Protein AF-A0A0L8GZX0-F1 (afdb_monomer)

Foldseek 3Di:
DVQLPDDPVCLVVQVVVVVSVVVSNVNSVVVSVVVVVVVVVVVVVVVVVVVVDDDDDFDDAAPPDRDGHNDPVVNVVCCVPVPPPD

Structure (mmCIF, N/CA/C/O backbone):
data_AF-A0A0L8GZX0-F1
#
_entry.id   AF-A0A0L8GZX0-F1
#
loop_
_atom_site.group_PDB
_atom_site.id
_atom_site.type_symbol
_atom_site.label_atom_id
_atom_site.label_alt_id
_atom_site.label_comp_id
_atom_site.label_asym_id
_atom_site.label_entity_id
_atom_site.label_seq_id
_atom_site.pdbx_PDB_ins_code
_atom_site.Cartn_x
_atom_site.Cartn_y
_atom_site.Cartn_z
_atom_site.occupancy
_atom_site.B_iso_or_equiv
_atom_site.auth_seq_id
_atom_site.auth_comp_id
_atom_site.auth_asym_id
_atom_site.auth_atom_id
_atom_site.pdbx_PDB_model_num
ATOM 1 N N . MET A 1 1 ? 8.516 -9.789 -13.983 1.00 51.91 1 MET A N 1
ATOM 2 C CA . MET A 1 1 ? 8.492 -9.666 -15.458 1.00 51.91 1 MET A CA 1
ATOM 3 C C . MET A 1 1 ? 7.182 -9.109 -16.013 1.00 51.91 1 MET A C 1
ATOM 5 O O . MET A 1 1 ? 7.267 -8.247 -16.866 1.00 51.91 1 MET A O 1
ATOM 9 N N . LYS A 1 2 ? 5.986 -9.484 -15.521 1.00 58.09 2 LYS A N 1
ATOM 10 C CA . LYS A 1 2 ? 4.686 -9.004 -16.066 1.00 58.09 2 LYS A CA 1
ATOM 11 C C . LYS A 1 2 ? 4.423 -7.482 -16.023 1.00 58.09 2 LYS A C 1
ATOM 13 O O . LYS A 1 2 ? 3.376 -7.033 -16.458 1.00 58.09 2 LYS A O 1
ATOM 18 N N . SER A 1 3 ? 5.329 -6.687 -15.469 1.00 61.22 3 SER A N 1
ATOM 19 C CA . SER A 1 3 ? 5.112 -5.262 -15.201 1.00 61.22 3 SER A CA 1
ATOM 20 C C . SER A 1 3 ? 6.312 -4.382 -15.563 1.00 61.22 3 SER A C 1
ATOM 22 O O . SER A 1 3 ? 6.323 -3.204 -15.225 1.00 61.22 3 SER A O 1
ATOM 24 N N . THR A 1 4 ? 7.299 -4.931 -16.278 1.00 67.69 4 THR A N 1
ATOM 25 C CA . THR A 1 4 ? 8.491 -4.201 -16.748 1.00 67.69 4 THR A CA 1
ATOM 26 C C . THR A 1 4 ? 8.328 -3.590 -18.145 1.00 67.69 4 THR A C 1
ATOM 28 O O . THR A 1 4 ? 9.321 -3.193 -18.736 1.00 67.69 4 THR A O 1
ATOM 31 N N . ASN A 1 5 ? 7.101 -3.503 -18.677 1.00 69.75 5 ASN A N 1
ATOM 32 C CA . ASN A 1 5 ? 6.808 -2.960 -20.014 1.00 69.75 5 ASN A CA 1
ATOM 33 C C . ASN A 1 5 ? 7.635 -3.602 -21.152 1.00 69.75 5 ASN A C 1
ATOM 35 O O . ASN A 1 5 ? 7.954 -2.956 -22.144 1.00 69.75 5 ASN A O 1
ATOM 39 N N . ILE A 1 6 ? 8.026 -4.867 -20.978 1.00 75.62 6 ILE A N 1
ATOM 40 C CA . ILE A 1 6 ? 8.696 -5.663 -22.008 1.00 75.62 6 ILE A CA 1
ATOM 41 C C . ILE A 1 6 ? 7.594 -6.415 -22.732 1.00 75.62 6 ILE A C 1
ATOM 43 O O . ILE A 1 6 ? 6.857 -7.162 -22.085 1.00 75.62 6 ILE A O 1
ATOM 47 N N . ASP A 1 7 ? 7.475 -6.185 -24.035 1.00 76.81 7 ASP A N 1
ATOM 48 C CA . ASP A 1 7 ? 6.470 -6.840 -24.860 1.00 76.81 7 ASP A CA 1
ATOM 49 C C . ASP A 1 7 ? 6.728 -8.359 -24.920 1.00 76.81 7 ASP A C 1
ATOM 51 O O . ASP A 1 7 ? 7.782 -8.780 -25.411 1.00 76.81 7 ASP A O 1
ATOM 55 N N . PRO A 1 8 ? 5.790 -9.197 -24.438 1.00 76.88 8 PRO A N 1
ATOM 56 C CA . PRO A 1 8 ? 5.893 -10.647 -24.539 1.00 76.88 8 PRO A CA 1
ATOM 57 C C . PRO A 1 8 ? 5.871 -11.187 -25.975 1.00 76.88 8 PRO A C 1
ATOM 59 O O . PRO A 1 8 ? 6.167 -12.361 -26.151 1.00 76.88 8 PRO A O 1
ATOM 62 N N . ALA A 1 9 ? 5.508 -10.392 -26.984 1.00 82.75 9 ALA A N 1
ATOM 63 C CA . ALA A 1 9 ? 5.548 -10.819 -28.383 1.00 82.75 9 ALA A CA 1
ATOM 64 C C . ALA A 1 9 ? 6.942 -10.672 -29.017 1.00 82.75 9 ALA A C 1
ATOM 66 O O . ALA A 1 9 ? 7.274 -11.419 -29.927 1.00 82.75 9 ALA A O 1
ATOM 67 N N . HIS A 1 10 ? 7.772 -9.752 -28.514 1.00 82.06 10 HIS A N 1
ATOM 68 C CA . HIS A 1 10 ? 9.056 -9.388 -29.133 1.00 82.06 10 HIS A CA 1
ATOM 69 C C . HIS A 1 10 ? 10.276 -9.711 -28.253 1.00 82.06 10 HIS A C 1
ATOM 71 O O . HIS A 1 10 ? 11.402 -9.325 -28.568 1.00 82.06 10 HIS A O 1
ATOM 77 N N . TRP A 1 11 ? 10.090 -10.385 -27.111 1.00 83.94 11 TRP A N 1
ATOM 78 C CA . TRP A 1 11 ? 11.187 -10.613 -26.161 1.00 83.94 11 TRP A CA 1
ATOM 79 C C . TRP A 1 11 ? 12.301 -11.505 -26.728 1.00 83.94 11 TRP A C 1
ATOM 81 O O . TRP A 1 11 ? 13.459 -11.287 -26.374 1.00 83.94 11 TRP A O 1
ATOM 91 N N . GLU A 1 12 ? 11.981 -12.457 -27.610 1.00 86.44 12 GLU A N 1
ATOM 92 C CA . GLU A 1 12 ? 12.963 -13.342 -28.254 1.00 86.44 12 GLU A CA 1
ATOM 93 C C . GLU A 1 12 ? 13.891 -12.543 -29.179 1.00 86.44 12 GLU A C 1
ATOM 95 O O . GLU A 1 12 ? 15.112 -12.593 -29.006 1.00 86.44 12 GLU A O 1
ATOM 100 N N . ASP A 1 13 ? 13.326 -11.695 -30.042 1.00 87.31 13 ASP A N 1
ATOM 101 C CA . ASP A 1 13 ? 14.073 -10.808 -30.945 1.00 87.31 13 ASP A CA 1
ATOM 102 C C . ASP A 1 13 ? 14.960 -9.818 -30.181 1.00 87.31 13 ASP A C 1
ATOM 104 O O . ASP A 1 13 ? 16.133 -9.605 -30.502 1.00 87.31 13 ASP A O 1
ATOM 108 N N . ILE A 1 14 ? 14.418 -9.232 -29.109 1.00 86.31 14 ILE A N 1
ATOM 109 C CA . ILE A 1 14 ? 15.162 -8.311 -28.245 1.00 86.31 14 ILE A CA 1
ATOM 110 C C . ILE A 1 14 ? 16.294 -9.059 -27.529 1.00 86.31 14 ILE A C 1
ATOM 112 O O . ILE A 1 14 ? 17.380 -8.502 -27.375 1.00 86.31 14 ILE A O 1
ATOM 116 N N . SER A 1 15 ? 16.067 -10.306 -27.099 1.00 85.25 15 SER A N 1
ATOM 117 C CA . SER A 1 15 ? 17.068 -11.119 -26.396 1.00 85.25 15 SER A CA 1
ATOM 118 C C . SER A 1 15 ? 18.225 -11.558 -27.299 1.00 85.25 15 SER A C 1
ATOM 120 O O . SER A 1 15 ? 19.364 -11.628 -26.830 1.00 85.25 15 SER A O 1
ATOM 122 N N . ALA A 1 16 ? 17.960 -11.765 -28.595 1.00 91.69 16 ALA A N 1
ATOM 123 C CA . ALA A 1 16 ? 18.975 -12.092 -29.593 1.00 91.69 16 ALA A CA 1
ATOM 124 C C . ALA A 1 16 ? 19.989 -10.946 -29.775 1.00 91.69 16 ALA A C 1
ATOM 126 O O . ALA A 1 16 ? 21.185 -11.179 -29.967 1.00 91.69 16 ALA A O 1
ATOM 127 N N . ASN A 1 17 ? 19.546 -9.693 -29.627 1.00 92.12 17 ASN A N 1
ATOM 128 C CA . ASN A 1 17 ? 20.417 -8.521 -29.608 1.00 92.12 17 ASN A CA 1
ATOM 129 C C . ASN A 1 17 ? 20.849 -8.178 -28.170 1.00 92.12 17 ASN A C 1
ATOM 131 O O . ASN A 1 17 ? 20.210 -7.405 -27.458 1.00 92.12 17 ASN A O 1
ATOM 135 N N . ARG A 1 18 ? 21.992 -8.720 -27.736 1.00 90.81 18 ARG A N 1
ATOM 136 C CA . ARG A 1 18 ? 22.486 -8.571 -26.353 1.00 90.81 18 ARG A CA 1
ATOM 137 C C . ARG A 1 18 ? 22.626 -7.107 -25.868 1.00 90.81 18 ARG A C 1
ATOM 139 O O . ARG A 1 18 ? 22.263 -6.848 -24.714 1.00 90.81 18 ARG A O 1
ATOM 146 N N . PRO A 1 19 ? 23.160 -6.146 -26.653 1.00 93.50 19 PRO A N 1
ATOM 147 C CA . PRO A 1 19 ? 23.129 -4.727 -26.282 1.00 93.50 19 PRO A CA 1
ATOM 148 C C . PRO A 1 19 ? 21.713 -4.184 -26.049 1.00 93.50 19 PRO A C 1
ATOM 150 O O . PRO A 1 19 ? 21.461 -3.566 -25.011 1.00 93.50 19 PRO A O 1
ATOM 153 N N . LEU A 1 20 ? 20.790 -4.457 -26.976 1.00 90.31 20 LEU A N 1
ATOM 154 C CA . LEU A 1 20 ? 19.401 -4.005 -26.897 1.00 90.31 20 LEU A CA 1
ATOM 155 C C . LEU A 1 20 ? 18.680 -4.628 -25.696 1.00 90.31 20 LEU A C 1
ATOM 157 O O . LEU A 1 20 ? 18.053 -3.911 -24.923 1.00 90.31 20 LEU A O 1
ATOM 161 N N . TRP A 1 21 ? 18.858 -5.930 -25.463 1.00 89.69 21 TRP A N 1
ATOM 162 C CA . TRP A 1 21 ? 18.335 -6.643 -24.298 1.00 89.69 21 TRP A CA 1
ATOM 163 C C . TRP A 1 21 ? 18.713 -5.973 -22.977 1.00 89.69 21 TRP A C 1
ATOM 165 O O . TRP A 1 21 ? 17.854 -5.677 -22.145 1.00 89.69 21 TRP A O 1
ATOM 175 N N . ARG A 1 22 ? 20.007 -5.690 -22.783 1.00 91.56 22 ARG A N 1
ATOM 176 C CA . ARG A 1 22 ? 20.506 -5.052 -21.556 1.00 91.56 22 ARG A CA 1
ATOM 177 C C . ARG A 1 22 ? 19.890 -3.678 -21.339 1.00 91.56 22 ARG A C 1
ATOM 179 O O . ARG A 1 22 ? 19.520 -3.355 -20.210 1.00 91.56 22 ARG A O 1
ATOM 186 N N . HIS A 1 23 ? 19.793 -2.885 -22.402 1.00 91.06 23 HIS A N 1
ATOM 187 C CA . HIS A 1 23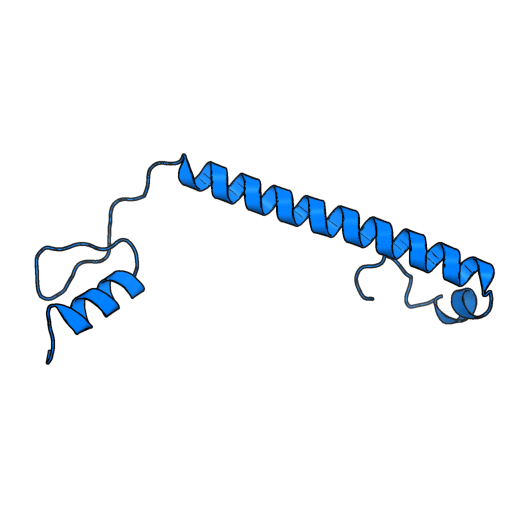 ? 19.180 -1.565 -22.347 1.00 91.06 23 HIS A CA 1
ATOM 188 C C . HIS A 1 23 ? 17.695 -1.660 -21.968 1.00 91.06 23 HIS A C 1
ATOM 190 O O . HIS A 1 23 ? 17.275 -1.056 -20.982 1.00 91.06 23 HIS A O 1
ATOM 196 N N . THR A 1 24 ? 16.926 -2.485 -22.681 1.00 89.31 24 THR A N 1
ATOM 197 C CA . THR A 1 24 ? 15.484 -2.665 -22.465 1.00 89.31 24 THR A CA 1
ATOM 198 C C . THR A 1 24 ? 15.173 -3.168 -21.057 1.00 89.31 24 THR A C 1
ATOM 200 O O . THR A 1 24 ? 14.304 -2.619 -20.381 1.00 89.31 24 THR A O 1
ATOM 203 N N . ILE A 1 25 ? 15.926 -4.152 -20.557 1.00 88.25 25 ILE A N 1
ATOM 204 C CA . ILE A 1 25 ? 15.758 -4.677 -19.194 1.00 88.25 25 ILE A CA 1
ATOM 205 C C . ILE A 1 25 ? 16.064 -3.615 -18.141 1.00 88.25 25 ILE A C 1
ATOM 207 O O . ILE A 1 25 ? 15.314 -3.484 -17.169 1.00 88.25 25 ILE A O 1
ATOM 211 N N . LYS A 1 26 ? 17.152 -2.855 -18.314 1.00 90.62 26 LYS A N 1
ATOM 212 C CA . LYS A 1 26 ? 17.554 -1.814 -17.361 1.00 90.62 26 LYS A CA 1
ATOM 213 C C . LYS A 1 26 ? 16.486 -0.730 -17.259 1.00 90.62 26 LYS A C 1
ATOM 215 O O . LYS A 1 26 ? 16.080 -0.388 -16.150 1.00 90.62 26 LYS A O 1
ATOM 220 N N . THR A 1 27 ? 16.011 -0.239 -18.399 1.00 91.06 27 THR A N 1
ATOM 221 C CA . THR A 1 27 ? 14.975 0.797 -18.466 1.00 91.06 27 THR A CA 1
ATOM 222 C C . THR A 1 27 ? 13.651 0.285 -17.904 1.00 91.06 27 THR A C 1
ATOM 224 O O . THR A 1 27 ? 13.126 0.869 -16.958 1.00 91.06 27 THR A O 1
ATOM 227 N N . GLY A 1 28 ? 13.172 -0.875 -18.368 1.00 90.06 28 GLY A N 1
ATOM 228 C CA . GLY A 1 28 ? 11.916 -1.462 -17.892 1.00 90.06 28 GLY A CA 1
ATOM 229 C C . GLY A 1 28 ? 11.91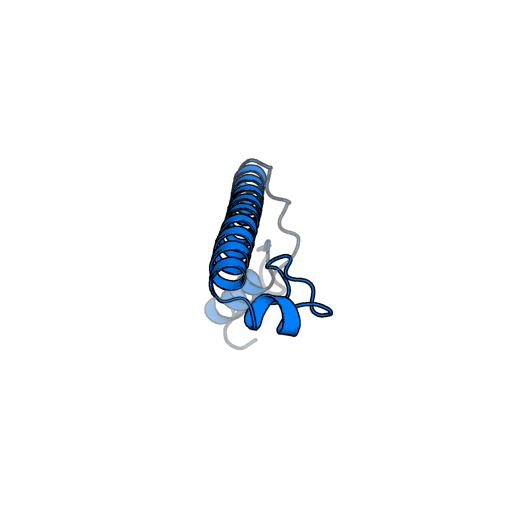4 -1.76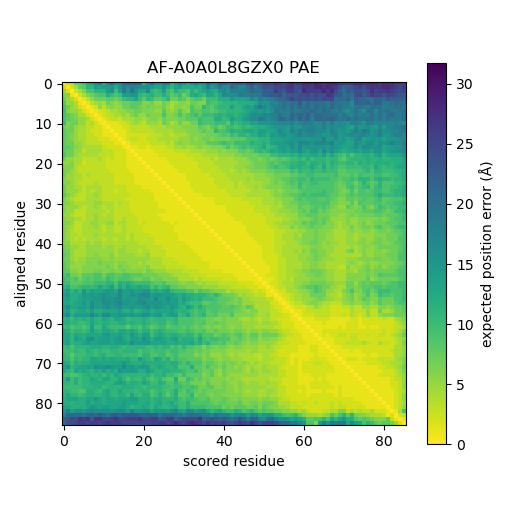6 -16.391 1.00 90.06 28 GLY A C 1
ATOM 230 O O . GLY A 1 28 ? 10.904 -1.578 -15.712 1.00 90.06 28 GLY A O 1
ATOM 231 N N . SER A 1 29 ? 13.059 -2.182 -15.838 1.00 89.81 29 SER A N 1
ATOM 232 C CA . SER A 1 29 ? 13.208 -2.406 -14.394 1.00 89.81 29 SER A CA 1
ATOM 233 C C . SER A 1 29 ? 13.227 -1.098 -13.605 1.00 89.81 29 SER A C 1
ATOM 235 O O . SER A 1 29 ? 12.581 -1.011 -12.561 1.00 89.81 29 SER A O 1
ATOM 237 N N . ALA A 1 30 ? 13.933 -0.076 -14.096 1.00 92.38 30 ALA A N 1
ATOM 238 C CA . ALA A 1 30 ? 13.982 1.233 -13.451 1.00 92.38 30 ALA A CA 1
ATOM 239 C C . ALA A 1 30 ? 12.596 1.890 -13.406 1.00 92.38 30 ALA A C 1
ATOM 241 O O . ALA A 1 30 ? 12.199 2.424 -12.371 1.00 92.38 30 ALA A O 1
ATOM 242 N N . ASP A 1 31 ? 11.834 1.811 -14.494 1.00 91.25 31 ASP A N 1
ATOM 243 C CA . ASP A 1 31 ? 10.498 2.402 -14.564 1.00 91.25 31 ASP A CA 1
ATOM 244 C C . ASP A 1 31 ? 9.482 1.628 -13.724 1.00 91.25 31 ASP A C 1
ATOM 246 O O . ASP A 1 31 ? 8.683 2.231 -12.998 1.00 91.25 31 ASP A O 1
ATOM 250 N N . PHE A 1 32 ? 9.566 0.294 -13.724 1.00 90.81 32 PHE A N 1
ATOM 251 C CA . PHE A 1 32 ? 8.784 -0.527 -12.806 1.00 90.81 32 PHE A CA 1
ATOM 252 C C . PHE A 1 32 ? 9.052 -0.149 -11.345 1.00 90.81 32 PHE A C 1
ATOM 254 O O . PHE A 1 32 ? 8.106 -0.000 -10.563 1.00 90.81 32 PHE A O 1
ATOM 261 N N . GLU A 1 33 ? 10.322 0.039 -10.979 1.00 93.88 33 GLU A N 1
ATOM 262 C CA . GLU A 1 33 ? 10.712 0.408 -9.623 1.00 93.88 33 GLU A CA 1
ATOM 263 C C . GLU A 1 33 ? 10.196 1.796 -9.241 1.00 93.88 33 GLU A C 1
ATOM 265 O O . GLU A 1 33 ? 9.566 1.940 -8.192 1.00 93.88 33 GLU A O 1
ATOM 270 N N . LYS A 1 34 ? 10.352 2.797 -10.117 1.00 95.50 34 LYS A N 1
ATOM 271 C CA . LYS A 1 34 ? 9.780 4.139 -9.913 1.00 95.50 34 LYS A CA 1
ATOM 272 C C . LYS A 1 34 ? 8.275 4.066 -9.652 1.00 95.50 34 LYS A C 1
ATOM 274 O O . LYS A 1 34 ? 7.787 4.628 -8.672 1.00 95.50 34 LYS A O 1
ATOM 279 N N . ALA A 1 35 ? 7.535 3.319 -10.475 1.00 94.25 35 ALA A N 1
ATOM 280 C CA . ALA A 1 35 ? 6.095 3.148 -10.302 1.00 94.25 35 ALA A CA 1
ATOM 281 C C . ALA A 1 35 ? 5.747 2.393 -9.006 1.00 94.25 35 ALA A C 1
ATOM 283 O O . ALA A 1 35 ? 4.752 2.695 -8.341 1.00 94.25 35 ALA A O 1
ATOM 284 N N . ARG A 1 36 ? 6.549 1.393 -8.620 1.00 95.19 36 ARG A N 1
ATOM 285 C CA . ARG A 1 36 ? 6.397 0.661 -7.355 1.00 95.19 36 ARG A CA 1
ATOM 286 C C . ARG A 1 36 ? 6.575 1.588 -6.152 1.00 95.19 36 ARG A C 1
ATOM 288 O O . ARG A 1 36 ? 5.715 1.574 -5.269 1.00 95.19 36 ARG A O 1
ATOM 295 N N . VAL A 1 37 ? 7.627 2.406 -6.146 1.00 97.31 37 VAL A N 1
ATOM 296 C CA . VAL A 1 37 ? 7.915 3.378 -5.082 1.00 97.31 37 VAL A CA 1
ATOM 297 C C . VAL A 1 37 ? 6.813 4.428 -4.999 1.00 97.31 37 VAL A C 1
ATOM 299 O O . VAL A 1 37 ? 6.234 4.594 -3.928 1.00 97.31 37 VAL A O 1
ATOM 302 N N . ALA A 1 38 ? 6.428 5.047 -6.119 1.00 97.56 38 ALA A N 1
ATOM 303 C CA . ALA A 1 38 ? 5.366 6.054 -6.144 1.00 97.56 38 ALA A CA 1
ATOM 304 C C . ALA A 1 38 ? 4.040 5.516 -5.573 1.00 97.56 38 ALA A C 1
ATOM 306 O O . ALA A 1 38 ? 3.401 6.156 -4.735 1.00 97.56 38 ALA A O 1
ATOM 307 N N . ARG A 1 39 ? 3.651 4.283 -5.938 1.00 97.44 39 ARG A N 1
ATOM 308 C CA . ARG A 1 39 ? 2.469 3.615 -5.361 1.00 97.44 39 ARG A CA 1
ATOM 309 C C . ARG A 1 39 ? 2.610 3.367 -3.859 1.00 97.44 39 ARG A C 1
ATOM 311 O O . ARG A 1 39 ? 1.639 3.521 -3.117 1.00 97.44 39 ARG A O 1
ATOM 318 N N . ALA A 1 40 ? 3.792 2.964 -3.395 1.00 97.88 40 ALA A N 1
ATOM 319 C CA . ALA A 1 40 ? 4.047 2.745 -1.974 1.00 97.88 40 ALA A CA 1
ATOM 320 C C . ALA A 1 40 ? 3.995 4.057 -1.172 1.00 97.88 40 ALA A C 1
ATOM 322 O O . ALA A 1 40 ? 3.450 4.086 -0.064 1.00 97.88 40 ALA A O 1
ATOM 323 N N . GLU A 1 41 ? 4.513 5.147 -1.736 1.00 98.38 41 GLU A N 1
ATOM 324 C CA . GLU A 1 41 ? 4.453 6.484 -1.152 1.00 98.38 41 GLU A CA 1
ATOM 325 C C . GLU A 1 41 ? 3.028 7.016 -1.077 1.00 98.38 41 GLU A C 1
ATOM 327 O O . GLU A 1 41 ? 2.631 7.497 -0.015 1.00 98.38 41 GLU A O 1
ATOM 332 N N . LEU A 1 42 ? 2.236 6.859 -2.140 1.00 98.19 42 LEU A N 1
ATOM 333 C CA . LEU A 1 42 ? 0.822 7.231 -2.142 1.00 98.19 42 LEU 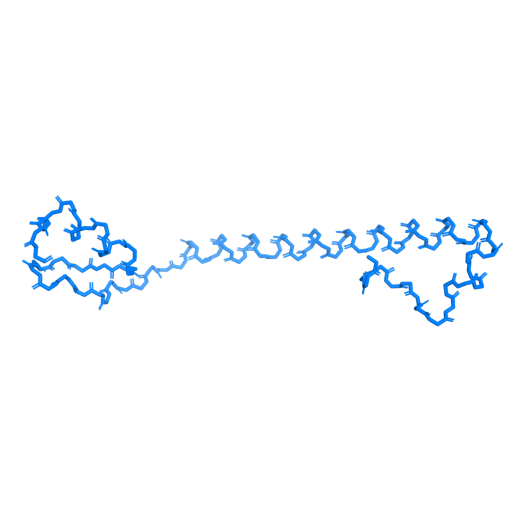A CA 1
ATOM 334 C C . LEU A 1 42 ? 0.067 6.502 -1.022 1.00 98.19 42 LEU A C 1
ATOM 336 O O . LEU A 1 42 ? -0.503 7.145 -0.143 1.00 98.19 42 LEU A O 1
ATOM 340 N N . LYS A 1 43 ? 0.195 5.170 -0.944 1.00 97.56 43 LYS A N 1
ATOM 341 C CA . LYS A 1 43 ? -0.404 4.368 0.142 1.00 97.56 43 LYS A CA 1
ATOM 342 C C . LYS A 1 43 ? 0.097 4.774 1.530 1.00 97.56 43 LYS A C 1
ATOM 344 O O . LYS A 1 43 ? -0.609 4.630 2.530 1.0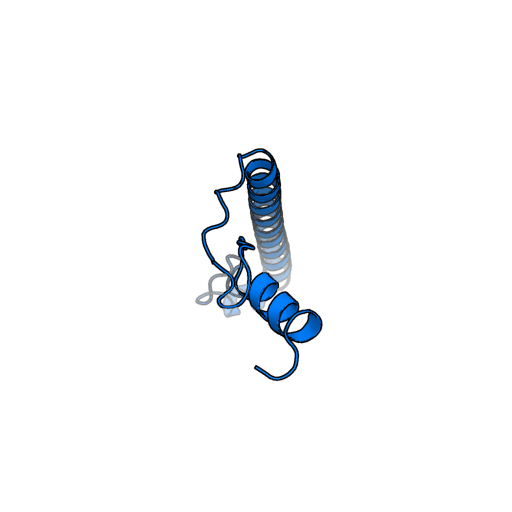0 97.56 43 LYS A O 1
ATOM 349 N N . ARG A 1 44 ? 1.352 5.219 1.654 1.00 97.69 44 ARG A N 1
ATOM 350 C CA . ARG A 1 44 ? 1.890 5.743 2.920 1.00 97.69 44 ARG A CA 1
ATOM 351 C C . ARG A 1 44 ? 1.241 7.085 3.272 1.00 97.69 44 ARG A C 1
ATOM 353 O O . ARG A 1 44 ? 0.873 7.263 4.432 1.00 97.69 44 ARG A O 1
ATOM 360 N N . ARG A 1 45 ? 1.084 7.998 2.310 1.00 97.44 45 ARG A N 1
ATOM 361 C CA . ARG A 1 45 ? 0.418 9.298 2.502 1.00 97.44 45 ARG A CA 1
ATOM 362 C C . ARG A 1 45 ? -1.047 9.118 2.886 1.00 97.44 45 ARG A C 1
ATOM 364 O O . ARG A 1 45 ? -1.461 9.676 3.894 1.00 97.44 45 ARG A O 1
ATOM 371 N N . GLU A 1 46 ? -1.783 8.264 2.182 1.00 96.38 46 GLU A N 1
ATOM 372 C CA . GLU A 1 46 ? -3.179 7.934 2.501 1.00 96.38 46 GLU A CA 1
ATOM 373 C C . GLU A 1 46 ? -3.328 7.389 3.926 1.00 96.38 46 GLU A C 1
ATOM 375 O O . GLU A 1 46 ? -4.205 7.819 4.670 1.00 96.38 46 GLU A O 1
ATOM 380 N N . ARG A 1 47 ? -2.441 6.479 4.356 1.00 95.25 47 ARG A N 1
ATOM 381 C CA . ARG A 1 47 ? -2.444 5.977 5.740 1.00 95.25 47 ARG A CA 1
ATOM 382 C C . ARG A 1 47 ? -2.190 7.085 6.760 1.00 95.25 47 ARG A C 1
ATOM 384 O O . ARG A 1 47 ? -2.866 7.105 7.780 1.00 95.25 47 ARG A O 1
ATOM 391 N N . LYS A 1 48 ? -1.261 8.012 6.491 1.00 95.12 48 LYS A N 1
ATOM 392 C CA . LYS A 1 48 ? -1.026 9.177 7.363 1.00 95.12 48 LYS A CA 1
ATOM 393 C C . LYS A 1 48 ? -2.247 10.096 7.419 1.00 95.12 48 LYS A C 1
ATOM 395 O O . LYS A 1 48 ? -2.641 10.487 8.507 1.00 95.12 48 LYS A O 1
ATOM 400 N N . GLN A 1 49 ? -2.878 10.385 6.282 1.00 95.06 49 GLN A N 1
ATOM 401 C CA . GLN A 1 49 ? -4.094 11.203 6.231 1.00 95.06 49 GLN A CA 1
ATOM 402 C C . GLN A 1 49 ? -5.254 10.553 6.993 1.00 95.06 49 G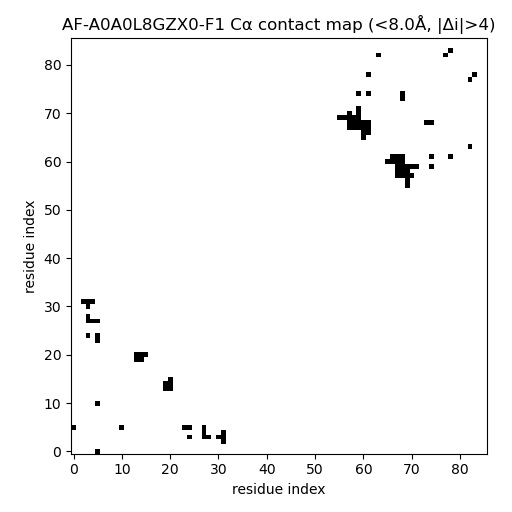LN A C 1
ATOM 404 O O . GLN A 1 49 ? -5.936 11.227 7.755 1.00 95.06 49 GLN A O 1
ATOM 409 N N . ARG A 1 50 ? -5.433 9.230 6.879 1.00 91.25 50 ARG A N 1
ATOM 410 C CA . ARG A 1 50 ? -6.442 8.493 7.659 1.00 91.25 50 ARG A CA 1
ATOM 411 C C . ARG A 1 50 ? -6.240 8.601 9.170 1.00 91.25 50 ARG A C 1
ATOM 413 O O . ARG A 1 50 ? -7.218 8.517 9.898 1.00 91.25 50 ARG A O 1
ATOM 420 N N . LEU A 1 51 ? -5.004 8.770 9.643 1.00 89.06 51 LEU A N 1
ATOM 421 C CA . LEU A 1 51 ? -4.726 8.980 11.069 1.00 89.06 51 LEU A CA 1
ATOM 422 C C . LEU A 1 51 ? -5.111 10.384 11.548 1.00 89.06 51 LEU A C 1
ATOM 424 O O . LEU A 1 51 ? -5.333 10.558 12.742 1.00 89.06 51 LEU A O 1
ATOM 428 N N . LEU A 1 52 ? -5.175 11.361 10.640 1.00 92.75 52 LEU A N 1
ATOM 429 C CA . LEU A 1 52 ? -5.633 12.720 10.940 1.00 92.75 52 LEU A CA 1
ATOM 430 C C . LEU A 1 52 ? -7.162 12.820 10.955 1.00 92.75 52 LEU A C 1
ATOM 432 O O . LEU A 1 52 ? -7.708 13.726 11.578 1.00 92.75 52 LEU A O 1
ATOM 436 N N . LEU A 1 53 ? -7.857 11.904 10.275 1.00 90.94 53 LEU A N 1
ATOM 437 C CA . LEU A 1 53 ? -9.313 11.863 10.294 1.00 90.94 53 LEU A C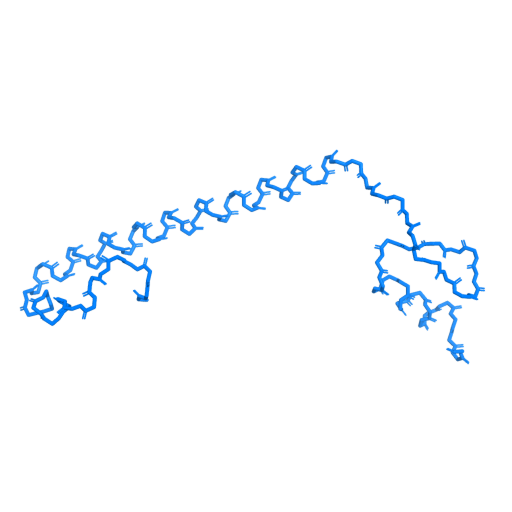A 1
ATOM 438 C C . LEU A 1 53 ? -9.839 11.387 11.659 1.00 90.94 53 LEU A C 1
ATOM 440 O O . LEU A 1 53 ? -9.248 10.487 12.268 1.00 90.94 53 LEU A O 1
ATOM 444 N N . PRO A 1 54 ? -10.983 11.928 12.121 1.00 89.81 54 PRO A N 1
ATOM 445 C CA . PRO A 1 54 ? -11.662 11.417 13.301 1.00 89.81 54 PRO A CA 1
ATOM 446 C C . PRO A 1 54 ? -11.937 9.918 13.166 1.00 89.81 54 PRO A C 1
ATOM 448 O O . PRO A 1 54 ? -12.419 9.443 12.134 1.00 89.81 54 PRO A O 1
ATOM 451 N N . LYS A 1 55 ? -11.636 9.159 14.223 1.00 86.25 55 LYS A N 1
ATOM 452 C CA . LYS A 1 55 ? -11.992 7.739 14.260 1.00 86.25 55 LYS A CA 1
ATOM 453 C C . LYS A 1 55 ? -13.515 7.603 14.353 1.00 86.25 55 LYS A C 1
ATOM 455 O O . LYS A 1 55 ? -14.129 8.330 15.135 1.00 86.25 55 LYS A O 1
ATOM 460 N N . PRO A 1 56 ? -14.121 6.657 13.616 1.00 87.56 56 PRO A N 1
ATOM 461 C CA . PRO A 1 56 ? -15.541 6.371 13.754 1.00 87.56 56 PRO A CA 1
ATOM 462 C C . PRO A 1 56 ? -15.838 5.874 15.168 1.00 87.56 56 PRO A C 1
ATOM 464 O O . PRO A 1 56 ? -14.984 5.241 15.799 1.00 87.56 56 PRO A O 1
ATOM 467 N N . THR A 1 57 ? -17.048 6.138 15.654 1.00 92.25 57 THR A N 1
ATOM 468 C CA . THR A 1 57 ? -17.504 5.635 16.951 1.00 92.25 57 THR A CA 1
ATOM 469 C C . THR A 1 57 ? -17.425 4.104 16.987 1.00 92.25 57 THR A C 1
ATOM 471 O O . THR A 1 57 ? -17.647 3.441 15.969 1.00 92.25 57 THR A O 1
ATOM 474 N N . PRO A 1 58 ? -17.044 3.507 18.130 1.00 94.62 58 PRO A N 1
ATOM 475 C CA . PRO A 1 58 ? -17.006 2.057 18.242 1.00 94.62 58 PRO A CA 1
ATOM 476 C C . PRO A 1 58 ? -18.433 1.513 18.135 1.00 94.62 58 PRO A C 1
ATOM 478 O O . PRO A 1 58 ? -19.320 1.969 18.847 1.00 94.62 58 PRO A O 1
ATOM 481 N N . SER A 1 59 ? -18.647 0.554 17.236 1.00 95.25 59 SER A N 1
ATOM 482 C CA . SER A 1 59 ? -19.979 0.036 16.892 1.00 95.25 59 SER A CA 1
ATOM 483 C C . SER A 1 59 ? -20.190 -1.425 17.285 1.00 95.25 59 SER A C 1
ATOM 485 O O . SER A 1 59 ? -21.287 -1.951 17.126 1.00 95.25 59 SER A O 1
ATOM 487 N N . ILE A 1 60 ? -19.151 -2.100 17.783 1.00 96.19 60 ILE A N 1
ATOM 488 C CA . ILE A 1 60 ? -19.202 -3.525 18.110 1.00 96.19 60 ILE A CA 1
ATOM 489 C C . ILE A 1 60 ? -19.343 -3.671 19.632 1.00 96.19 60 ILE A C 1
ATOM 491 O O . ILE A 1 60 ? -18.358 -3.439 20.341 1.00 96.19 60 ILE A O 1
ATOM 495 N N . PRO A 1 61 ? -20.521 -4.042 20.162 1.00 96.94 61 PRO A N 1
ATOM 496 C CA . PRO A 1 61 ? -20.713 -4.210 21.597 1.00 96.94 61 PRO A CA 1
ATOM 497 C C . PRO A 1 61 ? -20.106 -5.526 22.098 1.00 96.94 61 PRO A C 1
ATOM 499 O O . PRO A 1 61 ? -20.070 -6.532 21.385 1.00 96.94 61 PRO A O 1
ATOM 502 N N . CYS A 1 62 ? -19.649 -5.539 23.349 1.00 96.25 62 CYS A N 1
ATOM 503 C CA . CYS A 1 62 ? -19.406 -6.784 24.064 1.00 96.25 62 CYS A CA 1
ATOM 504 C C . CYS A 1 62 ? -20.740 -7.377 24.542 1.00 96.25 62 CYS A C 1
ATOM 506 O O . CYS A 1 62 ? -21.533 -6.658 25.145 1.00 96.25 62 CYS A O 1
ATOM 508 N N . PRO A 1 63 ? -20.984 -8.686 24.359 1.00 94.75 63 PRO A N 1
ATOM 509 C CA . PRO A 1 63 ? -22.206 -9.322 24.850 1.00 94.75 63 PRO A CA 1
ATOM 510 C C . PRO A 1 63 ? -22.267 -9.451 26.381 1.00 94.75 63 PRO A C 1
ATOM 512 O O . PRO A 1 63 ? -23.303 -9.823 26.919 1.00 94.75 63 PRO A O 1
ATOM 515 N N . GLN A 1 64 ? -21.163 -9.199 27.091 1.00 94.50 64 GLN A N 1
ATOM 516 C CA . GLN A 1 64 ? -21.035 -9.501 28.522 1.00 94.50 64 GLN A CA 1
ATOM 517 C C . GLN A 1 64 ? -20.740 -8.280 29.396 1.00 94.50 64 GLN A C 1
ATOM 519 O O . GLN A 1 64 ? -20.781 -8.379 30.621 1.00 94.50 64 GLN A O 1
ATOM 524 N N . CYS A 1 65 ? -20.430 -7.131 28.795 1.00 95.06 65 CYS A N 1
ATOM 525 C CA . CYS A 1 65 ? -20.234 -5.882 29.518 1.00 95.06 65 CYS A CA 1
ATOM 526 C C . CYS A 1 65 ? -20.548 -4.670 28.622 1.00 95.06 65 CYS A C 1
ATOM 528 O O . CYS A 1 65 ? -20.577 -4.812 27.401 1.00 95.06 65 CYS A O 1
ATOM 530 N N . PRO A 1 66 ? -20.702 -3.454 29.179 1.00 95.38 66 PRO A N 1
ATOM 531 C CA . PRO A 1 66 ? -21.043 -2.249 28.408 1.00 95.38 66 PRO A CA 1
ATOM 532 C C . PRO A 1 66 ? -19.954 -1.747 27.439 1.00 95.38 66 PRO A C 1
ATOM 534 O O . PRO A 1 66 ? -20.075 -0.662 26.872 1.00 95.38 66 PRO A O 1
ATOM 537 N N . ARG A 1 67 ? -18.840 -2.470 27.278 1.00 95.62 67 ARG A N 1
ATOM 538 C CA . ARG A 1 67 ? -17.696 -2.011 26.483 1.00 95.62 67 ARG A CA 1
ATOM 539 C C . ARG A 1 67 ? -17.976 -2.159 24.985 1.00 95.62 67 ARG A C 1
ATOM 541 O O . ARG A 1 67 ? -18.371 -3.228 24.528 1.00 95.62 67 ARG A O 1
ATOM 548 N N . MET A 1 68 ? -17.672 -1.113 24.216 1.00 97.06 68 MET A N 1
ATOM 549 C CA . MET A 1 68 ? -17.723 -1.122 22.749 1.00 97.06 68 MET A CA 1
ATOM 550 C C . MET A 1 68 ? -16.321 -1.176 22.129 1.00 97.06 68 MET A C 1
ATOM 552 O O . MET A 1 68 ? -15.346 -0.693 22.709 1.00 97.06 68 MET A O 1
ATOM 556 N N . PHE A 1 69 ? -16.219 -1.757 20.935 1.00 95.50 69 PHE A N 1
ATOM 557 C CA . PHE A 1 69 ? -14.971 -1.971 20.206 1.00 95.50 69 PHE A CA 1
ATOM 558 C C . PHE A 1 69 ? -15.053 -1.436 18.773 1.00 95.50 69 PHE A C 1
ATOM 560 O O . PHE A 1 69 ? -16.103 -1.454 18.135 1.00 95.50 69 PHE A O 1
ATOM 567 N N . HIS A 1 70 ? -13.908 -1.000 18.244 1.00 93.44 70 HIS A N 1
ATOM 568 C CA . HIS A 1 70 ? -13.772 -0.569 16.845 1.00 93.44 70 HIS A CA 1
ATOM 569 C C . HIS A 1 70 ? -13.463 -1.725 15.880 1.00 93.44 70 HIS A C 1
ATOM 571 O O . HIS A 1 70 ? -13.520 -1.546 14.668 1.00 93.44 70 HIS A O 1
ATOM 577 N N . ALA A 1 71 ? -13.076 -2.896 16.395 1.00 94.50 71 ALA A N 1
ATOM 578 C CA . ALA A 1 71 ? -12.696 -4.044 15.581 1.00 94.50 71 ALA A CA 1
ATOM 579 C C . ALA A 1 71 ? -13.034 -5.364 16.279 1.00 94.50 71 ALA A C 1
ATOM 581 O O . ALA A 1 71 ? -12.876 -5.506 17.495 1.00 94.50 71 ALA A O 1
ATOM 582 N N . THR A 1 72 ? -13.410 -6.359 15.479 1.00 95.75 72 THR A N 1
ATOM 583 C CA . THR A 1 72 ? -13.732 -7.723 15.925 1.00 95.75 72 THR A CA 1
ATOM 584 C C . THR A 1 72 ? -12.566 -8.393 16.647 1.00 95.75 72 THR A C 1
ATOM 586 O O . THR A 1 72 ? -12.771 -9.100 17.632 1.00 95.75 72 THR A O 1
ATOM 589 N N . LEU A 1 73 ? -11.328 -8.129 16.217 1.00 96.50 73 LEU A N 1
ATOM 590 C CA . LEU A 1 73 ? -10.127 -8.647 16.873 1.00 96.50 73 LEU A CA 1
ATOM 591 C C . LEU A 1 73 ? -9.994 -8.143 18.320 1.00 96.50 73 LEU A C 1
ATOM 593 O O . LEU A 1 73 ? -9.643 -8.916 19.212 1.00 96.50 73 LEU A O 1
ATOM 597 N N . GLY A 1 74 ? -10.318 -6.869 18.562 1.00 95.50 74 GLY A N 1
ATOM 598 C CA . GLY A 1 74 ? -10.302 -6.274 19.899 1.00 95.50 74 GLY A CA 1
ATOM 599 C C . GLY A 1 74 ? -11.341 -6.911 20.819 1.00 95.50 74 GLY A C 1
ATOM 600 O O . GLY A 1 74 ? -11.008 -7.280 21.944 1.00 95.50 74 GLY A O 1
ATOM 601 N N . LEU A 1 75 ? -12.561 -7.122 20.310 1.00 96.44 75 LEU A N 1
ATOM 602 C CA . LEU A 1 75 ? -13.607 -7.844 21.036 1.00 96.44 75 LEU A CA 1
ATOM 603 C C . LEU A 1 75 ? -13.177 -9.286 21.342 1.00 96.44 75 LEU A C 1
ATOM 60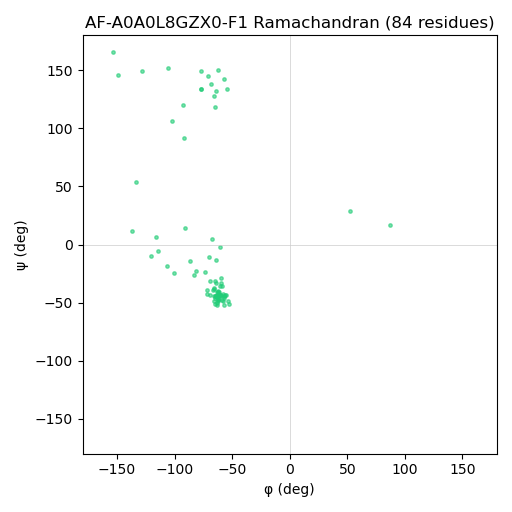5 O O . LEU A 1 75 ? -13.292 -9.725 22.480 1.00 96.44 75 LEU A O 1
ATOM 609 N N . ARG A 1 76 ? -12.633 -10.019 20.363 1.00 95.69 76 ARG A N 1
ATOM 610 C CA . ARG A 1 76 ? -12.202 -11.415 20.554 1.00 95.69 76 ARG A CA 1
ATOM 611 C C . ARG A 1 76 ? -11.116 -11.542 21.624 1.00 95.69 76 ARG A C 1
ATOM 613 O O . ARG A 1 76 ? -11.179 -12.443 22.455 1.00 95.69 76 ARG A O 1
ATOM 620 N N . SER A 1 77 ? -10.133 -10.643 21.612 1.00 96.00 77 SER A N 1
ATOM 621 C CA . SER A 1 77 ? -9.101 -10.591 22.653 1.00 96.00 77 SER A CA 1
ATOM 622 C C . SER A 1 77 ? -9.713 -10.274 24.018 1.00 96.00 77 SER A C 1
ATOM 624 O O . SER A 1 77 ? -9.441 -10.956 25.004 1.00 96.00 77 SER A O 1
ATOM 626 N N . HIS A 1 78 ? -10.613 -9.291 24.071 1.00 95.62 78 HIS A N 1
ATOM 627 C CA . HIS A 1 78 ? -11.316 -8.941 25.297 1.00 95.62 78 HIS A CA 1
ATOM 628 C C . HIS A 1 78 ? -12.110 -10.114 25.875 1.00 95.62 78 HIS A C 1
ATOM 630 O O . HIS A 1 78 ? -11.957 -10.400 27.058 1.00 95.62 78 HIS A O 1
ATOM 636 N N . LEU A 1 79 ? -12.893 -10.816 25.052 1.00 95.25 79 LEU A N 1
ATOM 637 C CA . LEU A 1 79 ? -13.646 -11.991 25.481 1.00 95.25 79 LEU A CA 1
ATOM 638 C C . LEU A 1 79 ? -12.709 -13.047 26.075 1.00 95.25 79 LEU A C 1
ATOM 640 O O . LEU A 1 79 ? -12.932 -13.504 27.186 1.00 95.25 79 LEU A O 1
ATOM 644 N N . ARG A 1 80 ? -11.589 -13.338 25.407 1.00 95.00 80 ARG A N 1
ATOM 645 C CA . ARG A 1 80 ? -10.615 -14.331 25.882 1.00 95.00 80 ARG A CA 1
ATOM 646 C C . ARG A 1 80 ? -10.058 -14.028 27.278 1.00 95.00 80 ARG A C 1
ATOM 648 O O . ARG A 1 80 ? -9.894 -14.948 28.068 1.00 95.00 80 ARG A O 1
ATOM 655 N N . PHE A 1 81 ? -9.724 -12.770 27.566 1.00 94.81 81 PHE A N 1
ATOM 656 C CA . PHE A 1 81 ? -8.998 -12.409 28.793 1.00 94.81 81 PHE A CA 1
ATOM 657 C C . PHE A 1 81 ? -9.873 -11.843 29.911 1.00 94.81 81 PHE A C 1
ATOM 659 O O . PHE A 1 81 ? -9.474 -11.873 31.071 1.00 94.81 81 PHE A O 1
ATOM 666 N N . LYS A 1 82 ? -11.025 -11.258 29.577 1.00 94.06 82 LYS A N 1
ATOM 667 C CA . LYS A 1 82 ? -11.943 -10.643 30.549 1.00 94.06 82 LYS A CA 1
ATOM 668 C C . LYS A 1 82 ? -13.193 -11.477 30.788 1.00 94.06 82 LYS A C 1
ATOM 670 O O . LYS A 1 82 ? -13.835 -11.296 31.814 1.00 94.06 82 LYS A O 1
ATOM 675 N N . HIS A 1 83 ? -13.492 -12.397 29.878 1.00 92.31 83 HIS A N 1
ATOM 676 C CA . HIS A 1 83 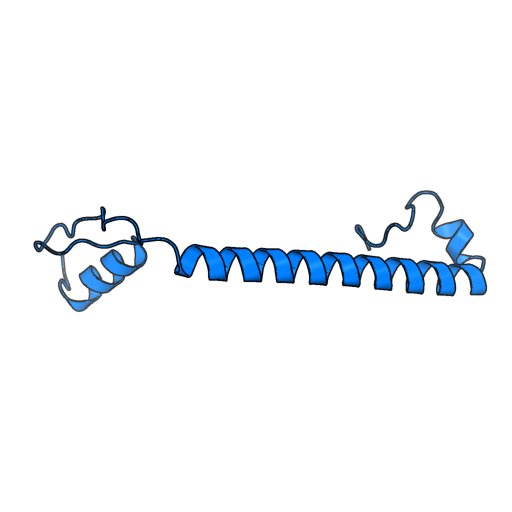? -14.642 -13.285 29.939 1.00 92.31 83 HIS A CA 1
ATOM 677 C C . HIS A 1 83 ? -14.252 -14.744 29.625 1.00 92.31 83 HIS A C 1
ATOM 679 O O . HIS A 1 83 ? -14.825 -15.354 28.719 1.00 92.31 83 HIS A O 1
ATOM 685 N N . PRO A 1 84 ? -13.250 -15.313 30.326 1.00 84.06 84 PRO A N 1
ATOM 686 C CA . PRO A 1 84 ? -12.844 -16.692 30.087 1.00 84.06 84 PRO A CA 1
ATOM 687 C C . PRO A 1 84 ? -13.988 -17.653 30.446 1.00 84.06 84 PRO A C 1
ATOM 689 O O . PRO A 1 84 ? -14.567 -17.552 31.524 1.00 84.06 84 PRO A O 1
ATOM 692 N N . GLY A 1 85 ? -14.295 -18.598 29.555 1.00 73.88 85 GLY A N 1
ATOM 693 C CA . GLY A 1 85 ? -15.248 -19.681 29.840 1.00 73.88 85 GLY A CA 1
ATOM 694 C C . GLY A 1 85 ? -16.725 -19.375 29.568 1.00 73.88 85 GLY A C 1
ATOM 695 O O . GLY A 1 85 ? -17.580 -20.114 30.048 1.00 73.88 85 GLY A O 1
ATOM 696 N N . LYS A 1 86 ? -17.032 -18.328 28.799 1.00 60.00 86 LYS A N 1
ATOM 697 C CA . LYS A 1 86 ? -18.334 -18.154 28.139 1.00 60.00 86 LYS A CA 1
ATOM 698 C C . LYS A 1 86 ? -18.187 -18.201 26.624 1.00 60.00 86 LYS A C 1
ATOM 700 O O . LYS A 1 86 ? -17.117 -17.776 26.130 1.00 60.00 86 LYS A O 1
#

Mean predicted aligned error: 7.71 Å

Sequence (86 aa):
MKSTNIDPAHWEDISANRPLWRHTIKTGSADFEKARVARAELKRRERKQRLLLPKPTPSIPCPQCPRMFHATLGLRSHLRFKHPGK

Solvent-accessible surface area (backbone atoms only — not comparable to full-atom values): 5170 Å² total; per-residue (Å²): 116,100,66,31,85,64,58,86,89,52,48,66,67,38,53,73,38,59,71,57,29,55,50,52,51,51,51,21,48,53,52,34,47,52,54,51,51,53,53,53,49,49,57,50,49,52,54,55,54,58,68,73,45,83,78,76,80,55,78,43,72,45,98,86,49,97,54,60,25,84,44,72,68,59,47,53,53,45,40,60,76,77,42,69,94,114

Organism: Octopus bimaculoides (NCBI:txid37653)

Radius of gyration: 25.42 Å; Cα contacts (8 Å, |Δi|>4): 47; chains: 1; bounding box: 45×32×62 Å

Secondary structure (DSSP, 8-state):
-TTS---TTTHHHHHHSHHHHHHHHHHHHHHHHHHHHHHHHHHHHHHHHHHHSPPPPP-EE-SSSS-EESSHHHHHHHHHHHSTT-

InterPro domains:
  IPR013087 Zinc finger C2H2-type [PS00028] (62-83)
  IPR013087 Zinc finger C2H2-type [PS50157] (60-86)

Nearest PDB structures (foldseek):
  8sst-assembly1_A  TM=8.933E-01  e=6.732E-01  Homo sapiens
  5t0u-assembly2_D  TM=6.492E-01  e=5.116E-01  Homo sapiens
  8sss-assembly1_A  TM=8.297E-01  e=1.248E+00  Homo sapiens
  2rux-assembly1_A  TM=7.688E-01  e=1.165E+00  Homo sapiens
  5kkq-assembly2_D  TM=6.950E-01  e=2.479E+00  Homo sapiens

pLDDT: mean 89.91, std 9.49, range [51.91, 98.38]